Protein AF-A0A661GS43-F1 (afdb_monomer_lite)

Sequence (168 aa):
GFSRPEFTLPPGYNSKGAIRAMAQASPGGSWLGISKEKLDAARTGKWKEESMDVIKEKLRTSYQRAQDNLQIIVGTPEQVIPKLKTIMRVIRPGSLTAFNVQGVCSDEDRLRCIELLGKEVLPVLREYADSIGLTDSFEREPGSVKLAPGTKRAPVVDRSGMEGLGLK

pLDDT: mean 78.36, std 16.33, range [36.81, 98.0]

Foldseek 3Di:
DCPDPVNVDDPCCPPPVVVVCVVVVQPAADVVRDHPLNVVCVVVVDDDDDDPVVVVVVVVVVVVVCVLVLVDADDALVRRQVSVLLCCQWQLDLDDDDDQDDDDDDPVVSVVSVVRCVPRRVVSVVVSCVVNVRHHPVNDDPPPDPDDPPDDDDDSTDCVSVPPSPDD

Secondary structure (DSSP, 8-state):
-TTSGGGSS-TTTTSHHHHHHHHHS-SS--TT---HHHHHHHHH-------HHHHHHHHHHHHHHHHHTTSS--S-HHHHHHHHHHHHHHH--S--------SS--HHHHHHHHHHIIIIIHHHHHHHHHHTTPPPTTTS-TT-S---TT--PPPSS-SGGGTTS---

Radius of gyration: 20.14 Å; chains: 1; bounding box: 49×38×50 Å

Structure (mmCIF, N/CA/C/O backbone):
data_AF-A0A661GS43-F1
#
_entry.id   AF-A0A661GS43-F1
#
loop_
_atom_site.group_PDB
_atom_site.id
_atom_site.type_symbol
_atom_site.label_atom_id
_atom_site.label_alt_id
_atom_site.label_comp_id
_atom_site.label_asym_id
_atom_site.label_entity_id
_atom_site.label_seq_id
_atom_site.pdbx_PDB_ins_code
_atom_site.Cartn_x
_atom_site.Cartn_y
_atom_site.Cartn_z
_atom_site.occupancy
_atom_site.B_iso_or_equiv
_atom_site.auth_seq_id
_atom_site.auth_comp_id
_atom_site.auth_asym_id
_atom_site.auth_atom_id
_atom_site.pdbx_PDB_model_num
ATOM 1 N N . GLY A 1 1 ? 11.597 6.002 24.633 1.00 40.53 1 GLY A N 1
ATOM 2 C CA . GLY A 1 1 ? 11.557 6.178 23.170 1.00 40.53 1 GLY A CA 1
ATOM 3 C C . GLY A 1 1 ? 11.589 4.816 22.515 1.00 40.53 1 GLY A C 1
ATOM 4 O O . GLY A 1 1 ? 12.312 3.959 23.008 1.00 40.53 1 GLY A O 1
ATOM 5 N N . PHE A 1 2 ? 10.814 4.615 21.447 1.00 36.81 2 PHE A N 1
ATOM 6 C CA . PHE A 1 2 ? 10.672 3.363 20.673 1.00 36.81 2 PHE A CA 1
ATOM 7 C C . PHE A 1 2 ? 11.979 2.805 20.056 1.00 36.81 2 PHE A C 1
ATOM 9 O O . PHE A 1 2 ? 11.963 1.803 19.354 1.00 36.81 2 PHE A O 1
ATOM 16 N N . SER A 1 3 ? 13.120 3.434 20.327 1.00 41.44 3 SER A N 1
ATOM 17 C CA . SER A 1 3 ? 14.451 3.137 19.800 1.00 41.44 3 SER A CA 1
ATOM 18 C C . SER A 1 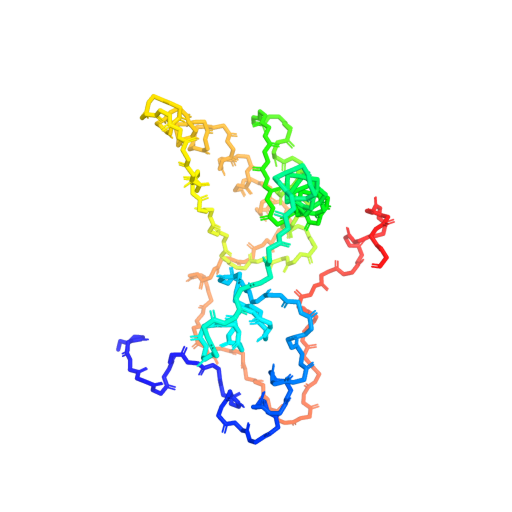3 ? 15.314 2.247 20.708 1.00 41.44 3 SER A C 1
ATOM 20 O O . SER A 1 3 ? 16.497 2.067 20.427 1.00 41.44 3 SER A O 1
ATOM 22 N N . ARG A 1 4 ? 14.770 1.679 21.796 1.00 46.50 4 ARG A N 1
ATOM 23 C CA . ARG A 1 4 ? 15.523 0.696 22.596 1.00 46.50 4 ARG A CA 1
ATOM 24 C C . ARG A 1 4 ? 15.503 -0.692 21.929 1.00 46.50 4 ARG A C 1
ATOM 26 O O . ARG A 1 4 ? 14.450 -1.077 21.412 1.00 46.50 4 ARG A O 1
ATOM 33 N N . PRO A 1 5 ? 16.614 -1.458 21.978 1.00 46.19 5 PRO A N 1
ATOM 34 C CA . PRO A 1 5 ? 16.715 -2.811 21.411 1.00 46.19 5 PRO A CA 1
ATOM 35 C C . PRO A 1 5 ? 15.604 -3.767 21.870 1.00 46.19 5 PRO A C 1
ATOM 37 O O . PRO A 1 5 ? 15.122 -4.595 21.102 1.00 46.19 5 PRO A O 1
ATOM 40 N N . GLU A 1 6 ? 15.155 -3.630 23.120 1.00 48.56 6 GLU A N 1
ATOM 41 C CA . GLU A 1 6 ? 14.076 -4.443 23.694 1.00 48.56 6 GLU A CA 1
ATOM 42 C C . GLU A 1 6 ? 12.677 -4.183 23.099 1.00 48.56 6 GLU A C 1
ATOM 44 O O . GLU A 1 6 ? 11.769 -4.985 23.311 1.00 48.56 6 GLU A O 1
ATOM 49 N N . PHE A 1 7 ? 12.494 -3.098 22.338 1.00 48.88 7 PHE A N 1
ATOM 50 C CA . PHE A 1 7 ? 11.217 -2.720 21.714 1.00 48.88 7 PHE A CA 1
ATOM 51 C C . PHE A 1 7 ? 11.250 -2.763 20.184 1.00 48.88 7 PHE A C 1
ATOM 53 O O . PHE A 1 7 ? 10.246 -2.470 19.539 1.00 48.88 7 PHE A O 1
ATOM 60 N N . THR A 1 8 ? 12.393 -3.112 19.589 1.00 48.84 8 THR A N 1
ATOM 61 C CA . THR A 1 8 ? 12.590 -3.065 18.131 1.00 48.84 8 THR A CA 1
ATOM 62 C C . THR A 1 8 ? 11.988 -4.274 17.418 1.00 48.84 8 THR A C 1
ATOM 64 O O . THR A 1 8 ? 11.775 -4.224 16.210 1.00 48.84 8 THR A O 1
ATOM 67 N N . LEU A 1 9 ? 11.704 -5.362 18.146 1.00 48.56 9 LEU A N 1
ATOM 68 C CA . LEU A 1 9 ? 11.154 -6.601 17.598 1.00 48.56 9 LEU A CA 1
ATOM 69 C C . LEU A 1 9 ? 10.069 -7.179 18.529 1.00 48.56 9 LEU A C 1
ATOM 71 O O . LEU A 1 9 ? 10.215 -7.097 19.750 1.00 48.56 9 LEU A O 1
ATOM 75 N N . PRO A 1 10 ? 8.985 -7.776 17.991 1.00 47.75 10 PRO A N 1
ATOM 76 C CA . PRO A 1 10 ? 7.887 -8.302 18.800 1.00 47.75 10 PRO A CA 1
ATOM 77 C C . PRO A 1 10 ? 8.348 -9.354 19.830 1.00 47.75 10 PRO A C 1
ATOM 79 O O . PRO A 1 10 ? 9.264 -10.136 19.544 1.00 47.75 10 PRO A O 1
ATOM 82 N N . PRO A 1 11 ? 7.684 -9.465 20.996 1.00 43.94 11 PRO A N 1
ATOM 83 C CA . PRO A 1 11 ? 7.953 -10.524 21.965 1.00 43.94 11 PRO A CA 1
ATOM 84 C C . PRO A 1 11 ? 7.903 -11.911 21.305 1.00 43.94 11 PRO A C 1
ATOM 86 O O . PRO A 1 11 ? 6.893 -12.297 20.720 1.00 43.94 11 PRO A O 1
ATOM 89 N N . GLY A 1 12 ? 9.009 -12.659 21.388 1.00 51.88 12 GLY A N 1
ATOM 90 C CA . GLY A 1 12 ? 9.148 -13.992 20.789 1.00 51.88 12 GLY A CA 1
ATOM 91 C C . GLY A 1 12 ? 10.015 -14.062 19.527 1.00 51.88 12 GLY A C 1
ATOM 92 O O . GLY A 1 12 ? 10.378 -15.172 19.135 1.00 51.88 12 GLY A O 1
ATOM 93 N N . TYR A 1 13 ? 10.428 -12.927 18.950 1.00 54.56 13 TYR A N 1
ATOM 94 C CA . TYR A 1 13 ? 11.321 -12.883 17.779 1.00 54.56 13 TYR A CA 1
ATOM 95 C C . TYR A 1 13 ? 12.692 -13.544 18.044 1.00 54.56 13 TYR A C 1
ATOM 97 O O . TYR A 1 13 ? 13.246 -14.204 17.170 1.00 54.56 13 TYR A O 1
ATOM 105 N N . ASN A 1 14 ? 13.184 -13.473 19.289 1.00 56.12 14 ASN A N 1
ATOM 106 C CA . ASN A 1 14 ? 14.426 -14.123 19.741 1.00 56.12 14 ASN A CA 1
ATOM 107 C C . ASN A 1 14 ? 14.233 -15.568 20.245 1.00 56.12 14 ASN A C 1
ATOM 109 O O . ASN A 1 14 ? 15.144 -16.156 20.829 1.00 56.12 14 ASN A O 1
ATOM 113 N N . SER A 1 15 ? 13.048 -16.165 20.078 1.00 64.44 15 SER A N 1
ATOM 114 C CA . SER A 1 15 ? 12.833 -17.554 20.490 1.00 64.44 15 SER A CA 1
ATOM 115 C C . SER A 1 15 ? 13.489 -18.527 19.504 1.00 64.44 15 SER A C 1
ATOM 117 O O . SER A 1 15 ? 13.474 -18.317 18.291 1.00 64.44 15 SER A O 1
ATOM 119 N N . LYS A 1 16 ? 14.006 -19.659 20.006 1.00 60.94 16 LYS A N 1
ATOM 120 C CA . LYS A 1 16 ? 14.535 -20.744 19.152 1.00 60.94 16 LYS A CA 1
ATOM 121 C C . LYS A 1 16 ? 13.502 -21.218 18.117 1.00 60.94 16 LYS A C 1
ATOM 123 O O . LYS A 1 16 ? 13.881 -21.639 17.028 1.00 60.94 16 LYS A O 1
ATOM 128 N N . GLY A 1 17 ? 12.213 -21.135 18.454 1.00 62.56 17 GLY A N 1
ATOM 129 C CA . GLY A 1 17 ? 11.099 -21.427 17.552 1.00 62.56 17 GLY A CA 1
ATOM 130 C C . GLY A 1 17 ? 10.958 -20.403 16.425 1.00 62.56 17 GLY A C 1
ATOM 131 O O . GLY A 1 17 ? 10.905 -20.804 15.270 1.00 62.56 17 GLY A O 1
ATOM 132 N N . ALA A 1 18 ? 10.975 -19.101 16.731 1.00 55.00 18 ALA A N 1
ATOM 133 C CA . ALA A 1 18 ? 10.905 -18.037 15.725 1.00 55.00 18 ALA A CA 1
ATOM 134 C C . ALA A 1 18 ? 12.131 -18.019 14.802 1.00 55.00 18 ALA A C 1
ATOM 136 O O . ALA A 1 18 ? 11.987 -17.845 13.597 1.00 55.00 18 ALA A O 1
ATOM 137 N N . ILE A 1 19 ? 13.325 -18.289 15.340 1.00 57.03 19 ILE A N 1
ATOM 138 C CA . ILE A 1 19 ? 14.557 -18.419 14.548 1.00 57.03 19 ILE A CA 1
ATOM 139 C C . ILE A 1 19 ? 14.454 -19.602 13.576 1.00 57.03 19 ILE A C 1
ATOM 141 O O . ILE A 1 19 ? 14.752 -19.453 12.393 1.00 57.03 19 ILE A O 1
ATOM 145 N N . ARG A 1 20 ? 13.993 -20.772 14.045 1.00 57.12 20 ARG A N 1
ATOM 146 C CA . ARG A 1 20 ? 13.779 -21.947 13.180 1.00 57.12 20 ARG A CA 1
ATOM 147 C C . ARG A 1 20 ? 12.693 -21.698 12.140 1.00 57.12 20 ARG A C 1
ATOM 149 O O . ARG A 1 20 ? 12.891 -22.049 10.984 1.00 57.12 20 ARG A O 1
ATOM 156 N N . ALA A 1 21 ? 11.593 -21.062 12.536 1.00 60.31 21 ALA A N 1
ATOM 157 C CA . ALA A 1 21 ? 10.515 -20.698 11.632 1.00 60.31 21 ALA A CA 1
ATOM 158 C C . ALA A 1 21 ? 11.000 -19.718 10.559 1.00 60.31 21 ALA A C 1
ATOM 160 O O . ALA A 1 21 ? 10.746 -19.974 9.399 1.00 60.31 21 ALA A O 1
ATOM 161 N N . MET A 1 22 ? 11.771 -18.673 10.884 1.00 55.62 22 MET A N 1
ATOM 162 C CA . MET A 1 22 ? 12.360 -17.774 9.875 1.00 55.62 22 MET A CA 1
ATOM 163 C C . MET A 1 22 ? 13.366 -18.482 8.959 1.00 55.62 22 MET A C 1
ATOM 165 O O . MET A 1 22 ? 13.389 -18.225 7.755 1.00 55.62 22 MET A O 1
ATOM 169 N N . ALA A 1 23 ? 14.170 -19.395 9.512 1.00 55.81 23 ALA A N 1
ATOM 170 C CA . ALA A 1 23 ? 15.123 -20.188 8.739 1.00 55.81 23 ALA A CA 1
ATOM 171 C C . ALA A 1 23 ? 14.428 -21.158 7.766 1.00 55.81 23 ALA A C 1
ATOM 173 O O . ALA A 1 23 ? 14.954 -21.426 6.688 1.00 55.81 23 ALA A O 1
ATOM 174 N N . GLN A 1 24 ? 13.251 -21.673 8.132 1.00 55.81 24 GLN A N 1
ATOM 175 C CA . GLN A 1 24 ? 12.442 -22.575 7.304 1.00 55.81 24 GLN A CA 1
ATOM 176 C C . GLN A 1 24 ? 11.468 -21.830 6.377 1.00 55.81 24 GLN A C 1
ATOM 178 O O . GLN A 1 24 ? 11.197 -22.300 5.278 1.00 55.81 24 GLN A O 1
ATOM 183 N N . ALA A 1 25 ? 10.964 -20.669 6.798 1.00 53.53 25 ALA A N 1
ATOM 184 C CA . ALA A 1 25 ? 9.964 -19.857 6.104 1.00 53.53 25 ALA A CA 1
ATOM 185 C C . ALA A 1 25 ? 10.561 -18.865 5.097 1.00 53.53 25 ALA A C 1
ATOM 187 O O . ALA A 1 25 ? 9.813 -18.093 4.505 1.00 53.53 25 ALA A O 1
ATOM 188 N N . SER A 1 26 ? 11.872 -18.921 4.834 1.00 49.53 26 SER A N 1
ATOM 189 C CA . SER A 1 26 ? 12.477 -18.238 3.681 1.00 49.53 26 SER A CA 1
ATOM 190 C C . SER A 1 26 ? 12.714 -19.159 2.465 1.00 49.53 26 SER A C 1
ATOM 192 O O . SER A 1 26 ? 13.850 -19.229 1.988 1.00 49.53 26 SER A O 1
ATOM 194 N N . PRO A 1 27 ? 11.714 -19.869 1.895 1.00 43.44 27 PRO A N 1
ATOM 195 C CA . PRO A 1 27 ? 11.806 -20.358 0.529 1.00 43.44 27 PRO A CA 1
ATOM 196 C C . PRO A 1 27 ? 11.261 -19.265 -0.403 1.00 43.44 27 PRO A C 1
ATOM 198 O O . PRO A 1 27 ? 10.097 -19.264 -0.793 1.00 43.44 27 PRO A O 1
ATOM 201 N N . GLY A 1 28 ? 12.107 -18.288 -0.717 1.00 46.28 28 GLY A N 1
ATOM 202 C CA . GLY A 1 28 ? 11.763 -17.142 -1.562 1.00 46.28 28 GLY A CA 1
ATOM 203 C C . GLY A 1 28 ? 12.314 -15.874 -0.939 1.00 46.28 28 GLY A C 1
ATOM 204 O O . GLY A 1 28 ? 12.086 -15.637 0.242 1.00 46.28 28 GLY A O 1
ATOM 205 N N . GLY A 1 29 ? 13.115 -15.127 -1.703 1.00 46.81 29 GLY A N 1
ATOM 206 C CA . GLY A 1 29 ? 13.903 -13.998 -1.214 1.00 46.81 29 GLY A CA 1
ATOM 207 C C . GLY A 1 29 ? 13.136 -13.109 -0.240 1.00 46.81 29 GLY A C 1
ATOM 208 O O . GLY A 1 29 ? 11.960 -12.821 -0.454 1.00 46.81 29 GLY A O 1
ATOM 209 N N . SER A 1 30 ? 13.816 -12.701 0.833 1.00 51.34 30 SER A N 1
ATOM 210 C CA . SER A 1 30 ? 13.255 -11.794 1.836 1.00 51.34 30 SER A CA 1
ATOM 211 C C . SER A 1 30 ? 12.656 -10.537 1.187 1.00 51.34 30 SER A C 1
ATOM 213 O O . SER A 1 30 ? 12.909 -10.251 0.019 1.00 51.34 30 SER A O 1
ATOM 215 N N . TRP A 1 31 ? 11.934 -9.716 1.954 1.00 42.38 31 TRP A N 1
ATOM 216 C CA . TRP A 1 31 ? 11.546 -8.358 1.531 1.00 42.38 31 TRP A CA 1
ATOM 217 C C . TRP A 1 31 ? 12.712 -7.551 0.909 1.00 42.38 31 TRP A C 1
ATOM 219 O O . TRP A 1 31 ? 12.497 -6.698 0.057 1.00 42.38 31 TRP A O 1
ATOM 229 N N . LEU A 1 32 ? 13.962 -7.866 1.278 1.00 51.44 32 LEU A N 1
ATOM 230 C CA . LEU A 1 32 ? 15.189 -7.259 0.746 1.00 51.44 32 LEU A CA 1
ATOM 231 C C . LEU A 1 32 ? 15.752 -7.970 -0.505 1.00 51.44 32 LEU A C 1
ATOM 233 O O . LEU A 1 32 ? 16.858 -7.673 -0.946 1.00 51.44 32 LEU A O 1
ATOM 237 N N . GLY A 1 33 ? 15.049 -8.958 -1.058 1.00 55.53 33 GLY A N 1
ATOM 238 C CA . GLY A 1 33 ? 15.474 -9.730 -2.225 1.00 55.53 33 GLY A CA 1
ATOM 239 C C . GLY A 1 33 ? 16.674 -10.653 -1.979 1.00 55.53 33 GLY A C 1
ATOM 240 O O . GLY A 1 33 ? 17.329 -11.062 -2.948 1.00 55.53 33 GLY A O 1
ATOM 241 N N . ILE A 1 34 ? 16.978 -10.980 -0.716 1.00 58.41 34 ILE A N 1
ATOM 242 C CA . ILE A 1 34 ? 18.079 -11.875 -0.326 1.00 58.41 34 ILE A CA 1
ATOM 243 C C . ILE A 1 34 ? 17.542 -13.305 -0.260 1.00 58.41 34 ILE A C 1
ATOM 245 O O . ILE A 1 34 ? 16.705 -13.615 0.588 1.00 58.41 34 ILE A O 1
ATOM 249 N N . SER A 1 35 ? 18.011 -14.172 -1.160 1.00 67.44 35 SER A N 1
ATOM 250 C CA . SER A 1 35 ? 17.713 -15.608 -1.142 1.00 67.44 35 SER A CA 1
ATOM 251 C C . SER A 1 35 ? 18.895 -16.406 -0.594 1.00 67.44 35 SER A C 1
ATOM 253 O O . SER A 1 35 ? 20.029 -15.916 -0.568 1.00 67.44 35 SER A O 1
ATOM 255 N N . LYS A 1 36 ? 18.641 -17.654 -0.191 1.00 67.94 36 LYS A N 1
ATOM 256 C CA . LYS A 1 36 ? 19.692 -18.589 0.226 1.00 67.94 36 LYS A CA 1
ATOM 257 C C . LYS A 1 36 ? 20.742 -18.762 -0.871 1.00 67.94 36 LYS A C 1
ATOM 259 O O . LYS A 1 36 ? 21.930 -18.723 -0.584 1.00 67.94 36 LYS A O 1
ATOM 264 N N . GLU A 1 37 ? 20.311 -18.859 -2.125 1.00 70.75 37 GLU A N 1
ATOM 265 C CA . GLU A 1 37 ? 21.200 -18.996 -3.280 1.00 70.75 37 GLU A CA 1
ATOM 266 C C . GLU A 1 37 ? 22.075 -17.757 -3.468 1.00 70.75 37 GLU A C 1
ATOM 268 O O . GLU A 1 37 ? 23.265 -17.900 -3.723 1.00 70.75 37 GLU A O 1
ATOM 273 N N . LYS A 1 38 ? 21.527 -16.543 -3.301 1.00 70.00 38 LYS A N 1
ATOM 274 C CA . LYS A 1 38 ? 22.325 -15.306 -3.351 1.00 70.00 38 LYS A CA 1
ATOM 275 C C . LYS A 1 38 ? 23.324 -15.224 -2.199 1.00 70.00 38 LYS A C 1
ATOM 277 O O . LYS A 1 38 ? 24.442 -14.766 -2.404 1.00 70.00 38 LYS A O 1
ATOM 282 N N . LEU A 1 39 ? 22.939 -15.674 -1.005 1.00 74.31 39 LEU A N 1
ATOM 283 C CA . LEU A 1 39 ? 23.824 -15.700 0.159 1.00 74.31 39 LEU A CA 1
ATOM 284 C C . LEU A 1 39 ? 24.956 -16.724 -0.019 1.00 74.31 39 LEU A C 1
ATOM 286 O O . LEU A 1 39 ? 26.116 -16.427 0.259 1.00 74.31 39 LEU A O 1
ATOM 290 N N . ASP A 1 40 ? 24.635 -17.912 -0.532 1.00 76.94 40 ASP A N 1
ATOM 291 C CA . ASP A 1 40 ? 25.609 -18.957 -0.840 1.00 76.94 40 ASP A CA 1
ATOM 292 C C . ASP A 1 40 ? 26.525 -18.547 -2.008 1.00 76.94 40 ASP A C 1
ATOM 294 O O . ASP A 1 40 ? 27.732 -18.782 -1.941 1.00 76.94 40 ASP A O 1
ATOM 298 N N . ALA A 1 41 ? 26.002 -17.875 -3.038 1.00 78.56 41 ALA A N 1
ATOM 299 C CA . ALA A 1 41 ? 26.796 -17.309 -4.132 1.00 78.56 41 ALA A CA 1
ATOM 300 C C . ALA A 1 41 ? 27.747 -16.212 -3.632 1.00 78.56 41 ALA A C 1
ATOM 302 O O . ALA A 1 41 ? 28.931 -16.240 -3.960 1.00 78.56 41 ALA A O 1
ATOM 303 N N . ALA A 1 42 ? 27.273 -15.311 -2.764 1.00 76.12 42 ALA A N 1
ATOM 304 C CA . ALA A 1 42 ? 28.110 -14.293 -2.131 1.00 76.12 42 ALA A CA 1
ATOM 305 C C . ALA A 1 42 ? 29.221 -14.909 -1.260 1.00 76.12 42 ALA A C 1
ATOM 307 O O . ALA A 1 42 ? 30.347 -14.423 -1.274 1.00 76.12 42 ALA A O 1
ATOM 308 N N . ARG A 1 43 ? 28.935 -16.009 -0.543 1.00 78.19 43 ARG A N 1
ATOM 309 C CA . ARG A 1 43 ? 29.929 -16.727 0.278 1.00 78.19 43 ARG A CA 1
ATOM 310 C C . ARG A 1 43 ? 30.959 -17.485 -0.561 1.00 78.19 43 ARG A C 1
ATOM 312 O O . ARG A 1 43 ? 32.112 -17.593 -0.163 1.00 78.19 43 ARG A O 1
ATOM 319 N N . THR A 1 44 ? 30.534 -18.077 -1.674 1.00 83.25 44 THR A N 1
ATOM 320 C CA . THR A 1 44 ? 31.372 -18.983 -2.481 1.00 83.25 44 THR A CA 1
ATOM 321 C C . THR A 1 44 ? 32.031 -18.307 -3.681 1.00 83.25 44 THR A C 1
ATOM 323 O O . THR A 1 44 ? 32.876 -18.924 -4.325 1.00 83.25 44 THR A O 1
ATOM 326 N N . GLY A 1 45 ? 31.628 -17.077 -4.016 1.00 79.62 45 GLY A N 1
ATOM 327 C CA . GLY A 1 45 ? 32.035 -16.368 -5.232 1.00 79.62 45 GLY A CA 1
ATOM 328 C C . GLY A 1 45 ? 31.452 -16.953 -6.525 1.00 79.62 45 GLY A C 1
ATOM 329 O O . GLY A 1 45 ? 31.732 -16.445 -7.607 1.00 79.62 45 GLY A O 1
ATOM 330 N N . LYS A 1 46 ? 30.644 -18.017 -6.439 1.00 76.00 46 LYS A N 1
ATOM 331 C CA . LYS A 1 46 ? 30.076 -18.717 -7.595 1.00 76.00 46 LYS A CA 1
ATOM 332 C C . LYS A 1 46 ? 28.686 -18.177 -7.898 1.00 76.00 46 LYS A C 1
ATOM 334 O O . LYS A 1 46 ? 27.687 -18.654 -7.360 1.00 76.00 46 LYS A O 1
ATOM 339 N N . TRP A 1 47 ? 28.631 -17.182 -8.772 1.00 76.38 47 TRP A N 1
ATOM 340 C CA . TRP A 1 47 ? 27.376 -16.679 -9.318 1.00 76.38 47 TRP A CA 1
ATOM 341 C C . TRP A 1 47 ? 26.891 -17.592 -10.442 1.00 76.38 47 TRP A C 1
ATOM 343 O O . TRP A 1 47 ? 27.685 -18.063 -11.254 1.00 76.38 47 TRP A O 1
ATOM 353 N N . LYS A 1 48 ? 25.582 -17.861 -10.487 1.00 72.00 48 LYS A N 1
ATOM 354 C CA . LYS A 1 48 ? 24.989 -18.512 -11.656 1.00 72.00 48 LYS A CA 1
ATOM 355 C C . LYS A 1 48 ? 25.012 -17.531 -12.817 1.00 72.00 48 LYS A C 1
ATOM 357 O O . LYS A 1 48 ? 24.414 -16.462 -12.729 1.00 72.00 48 LYS A O 1
ATOM 362 N N . GLU A 1 49 ? 25.679 -17.927 -13.886 1.00 76.44 49 GLU A N 1
ATOM 363 C CA . GLU A 1 49 ? 25.640 -17.215 -15.152 1.00 76.44 49 GLU A CA 1
ATOM 364 C C . GLU A 1 49 ? 24.358 -17.629 -15.882 1.00 76.44 49 GLU A C 1
ATOM 366 O O . GLU A 1 49 ? 24.177 -18.785 -16.265 1.00 76.44 49 GLU A O 1
ATOM 371 N N . GLU A 1 50 ? 23.412 -16.701 -15.984 1.00 80.06 50 GLU A N 1
ATOM 372 C CA . GLU A 1 50 ? 22.165 -16.880 -16.724 1.00 80.06 50 GLU A CA 1
ATOM 373 C C . GLU A 1 50 ? 22.137 -15.879 -17.879 1.00 80.06 50 GLU A C 1
ATOM 375 O O . GLU A 1 50 ? 22.652 -14.766 -17.752 1.00 80.06 50 GLU A O 1
ATOM 380 N N . SER A 1 51 ? 21.529 -16.248 -19.010 1.00 89.06 51 SER A N 1
ATOM 381 C CA . SER A 1 51 ? 21.389 -15.303 -20.117 1.00 89.06 51 SER A CA 1
ATOM 382 C C . SER A 1 51 ? 20.505 -14.120 -19.712 1.00 89.06 51 SER A C 1
ATOM 384 O O . SER A 1 51 ? 19.549 -14.253 -18.939 1.00 89.06 51 SER A O 1
ATOM 386 N N . MET A 1 52 ? 20.797 -12.945 -20.274 1.00 85.00 52 MET A N 1
ATOM 387 C CA . MET A 1 52 ? 20.042 -11.724 -19.979 1.00 85.00 52 MET A CA 1
ATOM 388 C C . MET A 1 52 ? 18.547 -11.852 -20.288 1.00 85.00 52 MET A C 1
ATOM 390 O O . MET A 1 52 ? 17.733 -11.238 -19.599 1.00 85.00 52 MET A O 1
ATOM 394 N N . ASP A 1 53 ? 18.171 -12.655 -21.281 1.00 90.75 53 ASP A N 1
ATOM 395 C CA . ASP A 1 53 ? 16.767 -12.865 -21.637 1.00 90.75 53 ASP A CA 1
ATOM 396 C C . ASP A 1 53 ? 16.018 -13.669 -20.570 1.00 90.75 53 ASP A C 1
ATOM 398 O O . ASP A 1 53 ? 14.910 -13.293 -20.185 1.00 90.75 53 ASP A O 1
ATOM 402 N N . VAL A 1 54 ? 16.652 -14.699 -19.998 1.00 88.69 54 VAL A N 1
ATOM 403 C CA . VAL A 1 54 ? 16.078 -15.478 -18.888 1.00 88.69 54 VAL A CA 1
ATOM 404 C C . VAL A 1 54 ? 15.916 -14.608 -17.641 1.00 88.69 54 VAL A C 1
ATOM 406 O O . VAL A 1 54 ? 14.886 -14.674 -16.968 1.00 88.69 54 VAL A O 1
ATOM 409 N N . ILE A 1 55 ? 16.895 -13.747 -17.349 1.00 85.75 55 ILE A N 1
ATOM 410 C CA . ILE A 1 55 ? 16.824 -12.807 -16.221 1.00 85.75 55 ILE A CA 1
ATOM 411 C C . ILE A 1 55 ? 15.660 -11.826 -16.409 1.00 85.75 55 ILE A C 1
ATOM 413 O O . ILE A 1 55 ? 14.863 -11.634 -15.488 1.00 85.75 55 ILE A O 1
ATOM 417 N N . LYS A 1 56 ? 15.528 -11.226 -17.599 1.00 87.38 56 LYS A N 1
ATOM 418 C CA . LYS A 1 56 ? 14.427 -10.301 -17.915 1.00 87.38 56 LYS A CA 1
ATOM 419 C C . LYS A 1 56 ? 13.067 -10.974 -17.766 1.00 87.38 56 LYS A C 1
ATOM 421 O O . LYS A 1 56 ? 12.158 -10.366 -17.204 1.00 87.38 56 LYS A O 1
ATOM 426 N N . GLU A 1 57 ? 12.930 -12.212 -18.228 1.00 91.69 57 GLU A N 1
ATOM 427 C CA . GLU A 1 57 ? 11.670 -12.949 -18.138 1.00 91.69 57 GLU A CA 1
ATOM 428 C C . GLU A 1 57 ?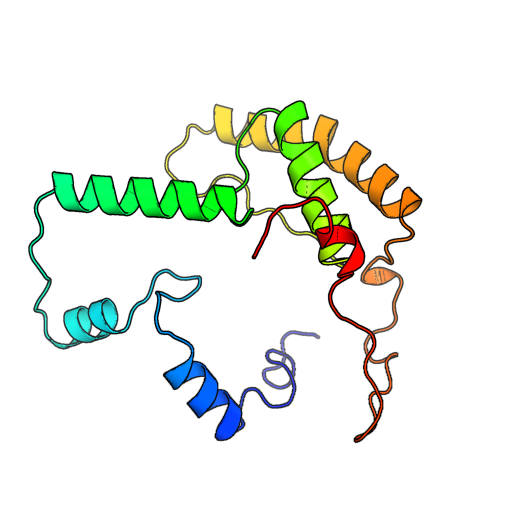 11.278 -13.251 -16.686 1.00 91.69 57 GLU A C 1
ATOM 430 O O . GLU A 1 57 ? 10.150 -12.982 -16.264 1.00 91.69 57 GLU A O 1
ATOM 435 N N . LYS A 1 58 ? 12.242 -13.701 -15.872 1.00 86.31 58 LYS A N 1
ATOM 436 C CA . LYS A 1 58 ? 12.039 -13.897 -14.429 1.00 86.31 58 LYS A CA 1
ATOM 437 C C . LYS A 1 58 ? 11.620 -12.603 -13.730 1.00 86.31 58 LYS A C 1
ATOM 439 O O . LYS A 1 58 ? 10.709 -12.626 -12.903 1.00 86.31 58 LYS A O 1
ATOM 444 N N . LEU A 1 59 ? 12.259 -11.478 -14.064 1.00 86.50 59 LEU A N 1
ATOM 445 C CA . LEU A 1 59 ? 11.922 -10.170 -13.497 1.00 86.50 59 LEU A CA 1
ATOM 446 C C . LEU A 1 59 ? 10.508 -9.730 -13.883 1.00 86.50 59 LEU A C 1
ATOM 448 O O . LEU A 1 59 ? 9.760 -9.306 -13.006 1.00 86.50 59 LEU A O 1
ATOM 452 N N . ARG A 1 60 ? 10.112 -9.878 -15.153 1.00 89.25 60 ARG A N 1
ATOM 453 C CA . ARG A 1 60 ? 8.753 -9.549 -15.617 1.00 89.25 60 ARG A CA 1
ATOM 454 C C . ARG A 1 60 ? 7.694 -10.393 -14.923 1.00 89.25 60 ARG A C 1
ATOM 456 O O . ARG A 1 60 ? 6.737 -9.841 -14.389 1.00 89.25 60 ARG A O 1
ATOM 463 N N . THR A 1 61 ? 7.909 -11.704 -14.856 1.00 89.56 61 THR A N 1
ATOM 464 C CA . THR A 1 61 ? 6.999 -12.628 -14.166 1.00 89.56 61 THR A CA 1
ATOM 465 C C . THR A 1 61 ? 6.877 -12.277 -12.681 1.00 89.56 61 THR A C 1
ATOM 467 O O . THR A 1 61 ? 5.773 -12.203 -12.141 1.00 89.56 61 THR A O 1
ATOM 470 N N . SER A 1 62 ? 8.001 -12.008 -12.008 1.00 87.00 62 SER A N 1
ATOM 471 C CA . SER A 1 62 ? 7.998 -11.602 -10.599 1.00 87.00 62 SER A CA 1
ATOM 472 C C . SER A 1 62 ? 7.300 -10.260 -10.382 1.00 87.00 62 SER A C 1
ATOM 474 O O . SER A 1 62 ? 6.592 -10.101 -9.390 1.00 87.00 62 SER A O 1
ATOM 476 N N . TYR A 1 63 ? 7.506 -9.297 -11.279 1.00 87.06 63 TYR A N 1
ATOM 477 C CA . TYR A 1 63 ? 6.886 -7.978 -11.208 1.00 87.06 63 TYR A CA 1
ATOM 478 C C . TYR A 1 63 ? 5.369 -8.062 -11.398 1.00 87.06 63 TYR A C 1
ATOM 480 O O . TYR A 1 63 ? 4.624 -7.465 -10.624 1.00 87.06 63 TYR A O 1
ATOM 488 N N . GLN A 1 64 ? 4.905 -8.856 -12.367 1.00 90.06 64 GLN A N 1
ATOM 489 C CA . GLN A 1 64 ? 3.479 -9.102 -12.568 1.00 90.06 64 GLN A CA 1
ATOM 490 C C . GLN A 1 64 ? 2.857 -9.744 -11.326 1.00 90.06 64 GLN A C 1
ATOM 492 O O . GLN A 1 64 ? 1.899 -9.215 -10.776 1.00 90.06 64 GLN A O 1
ATOM 497 N N . ARG A 1 65 ? 3.482 -10.802 -10.797 1.00 86.62 65 ARG A N 1
ATOM 498 C CA . ARG A 1 65 ? 3.020 -11.462 -9.571 1.00 86.62 65 ARG A CA 1
ATOM 499 C C . ARG A 1 65 ? 2.962 -10.508 -8.372 1.00 86.62 65 ARG A C 1
ATOM 501 O O . ARG A 1 65 ? 2.052 -10.613 -7.554 1.00 86.62 65 ARG A O 1
ATOM 508 N N . ALA A 1 66 ? 3.927 -9.599 -8.236 1.00 87.12 66 ALA A N 1
ATOM 509 C CA . ALA A 1 66 ? 3.923 -8.605 -7.165 1.00 87.12 66 ALA A CA 1
ATOM 510 C C . ALA A 1 66 ? 2.767 -7.597 -7.312 1.00 87.12 66 ALA A C 1
ATOM 512 O O . ALA A 1 66 ? 2.194 -7.182 -6.305 1.00 87.12 66 ALA A O 1
ATOM 513 N N . GLN A 1 67 ? 2.392 -7.237 -8.544 1.00 89.69 67 GLN A N 1
ATOM 514 C CA . GLN A 1 67 ? 1.209 -6.413 -8.803 1.00 89.69 67 GLN A CA 1
ATOM 515 C C . GLN A 1 67 ? -0.098 -7.164 -8.536 1.00 89.69 67 GLN A C 1
ATOM 517 O O . GLN A 1 67 ? -0.984 -6.615 -7.882 1.00 89.69 67 GLN A O 1
ATOM 522 N N . ASP A 1 68 ? -0.199 -8.422 -8.973 1.00 87.31 68 ASP A N 1
ATOM 523 C CA . ASP A 1 68 ? -1.386 -9.263 -8.766 1.00 87.31 68 ASP A CA 1
ATOM 524 C C . ASP A 1 68 ? -1.665 -9.481 -7.270 1.00 87.31 68 ASP A C 1
AT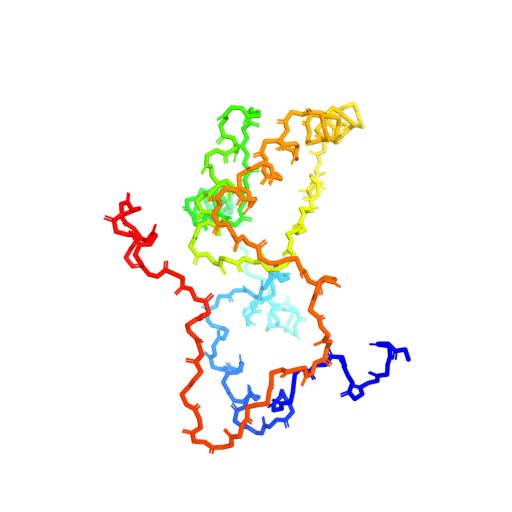OM 526 O O . ASP A 1 68 ? -2.811 -9.449 -6.827 1.00 87.31 68 ASP A O 1
ATOM 530 N N . ASN A 1 69 ? -0.605 -9.621 -6.467 1.00 84.75 69 ASN A N 1
ATOM 531 C CA . ASN A 1 69 ? -0.691 -9.753 -5.009 1.00 84.75 69 ASN A CA 1
ATOM 532 C C . ASN A 1 69 ? -0.806 -8.409 -4.268 1.00 84.75 69 ASN A C 1
ATOM 534 O O . ASN A 1 69 ? -0.696 -8.385 -3.042 1.00 84.75 69 ASN A O 1
ATOM 538 N N . LEU A 1 70 ? -0.978 -7.291 -4.984 1.00 88.50 70 LEU A N 1
ATOM 539 C CA . LEU A 1 70 ? -1.070 -5.934 -4.429 1.00 88.50 70 LEU A CA 1
ATOM 540 C C . LEU A 1 70 ? 0.143 -5.506 -3.576 1.00 88.50 70 LEU A C 1
ATOM 542 O O . LEU A 1 70 ? 0.034 -4.620 -2.730 1.00 88.50 70 LEU A O 1
ATOM 546 N N . GLN A 1 71 ? 1.312 -6.110 -3.806 1.00 85.94 71 GLN A N 1
ATOM 547 C CA . GLN A 1 71 ? 2.575 -5.732 -3.156 1.00 85.94 71 GLN A CA 1
ATOM 548 C C . GLN A 1 71 ? 3.211 -4.517 -3.838 1.00 85.94 71 GLN A C 1
ATOM 550 O O . GLN A 1 71 ? 3.875 -3.713 -3.188 1.00 85.94 71 GLN A O 1
ATOM 555 N N . ILE A 1 72 ? 2.998 -4.385 -5.151 1.00 89.06 72 ILE A N 1
ATOM 556 C CA . ILE A 1 72 ? 3.371 -3.218 -5.950 1.00 89.06 72 ILE A CA 1
ATOM 557 C C . ILE A 1 72 ? 2.102 -2.676 -6.603 1.00 89.06 72 ILE A C 1
ATOM 559 O O . ILE A 1 72 ? 1.387 -3.399 -7.289 1.00 89.06 72 ILE A O 1
ATOM 563 N N . ILE A 1 73 ? 1.823 -1.391 -6.409 1.00 90.81 73 ILE A N 1
ATOM 564 C CA . ILE A 1 73 ? 0.625 -0.741 -6.943 1.00 90.81 73 ILE A CA 1
ATOM 565 C C . ILE A 1 73 ? 1.058 0.309 -7.958 1.00 90.81 73 ILE A C 1
ATOM 567 O O . ILE A 1 73 ? 1.751 1.262 -7.614 1.00 90.81 73 ILE A O 1
ATOM 571 N N . VAL A 1 74 ? 0.630 0.125 -9.206 1.00 91.44 74 VAL A N 1
ATOM 572 C CA . VAL A 1 74 ? 0.904 1.037 -10.324 1.00 91.44 74 VAL A CA 1
ATOM 573 C C . VAL A 1 74 ? -0.400 1.362 -11.049 1.00 91.44 74 VAL A C 1
ATOM 575 O O . VAL A 1 74 ? -1.308 0.520 -11.120 1.00 91.44 74 VAL A O 1
ATOM 578 N N . GLY A 1 75 ? -0.496 2.591 -11.556 1.00 92.81 75 GLY A N 1
ATOM 579 C CA . GLY A 1 75 ? -1.618 3.081 -12.350 1.00 92.81 75 GLY A CA 1
ATOM 580 C C . GLY A 1 75 ? -1.904 4.563 -12.123 1.00 92.81 75 GLY A C 1
ATOM 581 O O . GLY A 1 75 ? -1.181 5.248 -11.398 1.00 92.81 75 GLY A O 1
ATOM 582 N N . THR A 1 76 ? -2.985 5.037 -12.734 1.00 96.25 76 THR A N 1
ATOM 583 C CA . THR A 1 76 ? -3.575 6.353 -12.452 1.00 96.25 76 THR A CA 1
ATOM 584 C C . THR A 1 76 ? -4.273 6.358 -11.083 1.00 96.25 76 THR A C 1
ATOM 586 O O . THR A 1 76 ? -4.588 5.282 -10.562 1.00 96.25 76 THR A O 1
ATOM 589 N N . PRO A 1 77 ? -4.573 7.533 -10.495 1.00 97.19 77 PRO A N 1
ATOM 590 C CA . PRO A 1 77 ? -5.366 7.647 -9.265 1.00 97.19 77 PRO A CA 1
ATOM 591 C C . PRO A 1 77 ? -6.634 6.774 -9.267 1.00 97.19 77 PRO A C 1
ATOM 593 O O . PRO A 1 77 ? -6.851 5.981 -8.349 1.00 97.19 77 PRO A O 1
ATOM 596 N N . GLU A 1 78 ? -7.399 6.810 -10.357 1.00 97.94 78 GLU A N 1
ATOM 597 C CA . GLU A 1 78 ? -8.611 6.004 -10.567 1.00 97.94 78 GLU A CA 1
ATOM 598 C C . GLU A 1 78 ? -8.360 4.490 -10.481 1.00 97.94 78 GLU A C 1
ATOM 600 O O . GLU A 1 78 ? -9.196 3.744 -9.975 1.00 97.94 78 GLU A O 1
ATOM 605 N N . GLN A 1 79 ? -7.197 4.023 -10.942 1.00 96.38 79 GLN A N 1
ATOM 606 C CA . GLN A 1 79 ? -6.818 2.609 -10.919 1.00 96.38 79 GLN A CA 1
ATOM 607 C C . GLN A 1 79 ? -6.233 2.174 -9.569 1.00 96.38 79 GLN A C 1
ATOM 609 O O . GLN A 1 79 ? -6.402 1.017 -9.173 1.00 96.38 79 GLN A O 1
ATOM 614 N N . VAL A 1 80 ? -5.518 3.056 -8.861 1.00 95.50 80 VAL A N 1
ATOM 615 C CA . VAL A 1 80 ? -4.851 2.710 -7.591 1.00 95.50 80 VAL A CA 1
ATOM 616 C C . VAL A 1 80 ? -5.792 2.778 -6.392 1.00 95.50 80 VAL A C 1
ATOM 618 O O . VAL A 1 80 ? -5.679 1.947 -5.491 1.00 95.50 80 VAL A O 1
ATOM 621 N N . ILE A 1 81 ? -6.762 3.696 -6.389 1.00 97.12 81 ILE A N 1
ATOM 622 C CA . ILE A 1 81 ? -7.757 3.826 -5.315 1.00 97.12 81 ILE A CA 1
ATOM 623 C C . ILE A 1 81 ? -8.494 2.502 -5.034 1.00 97.12 81 ILE A C 1
ATOM 625 O O . ILE A 1 81 ? -8.471 2.066 -3.882 1.00 97.12 81 ILE A O 1
ATOM 629 N N . PRO A 1 82 ? -9.111 1.800 -6.008 1.00 95.69 82 PRO A N 1
ATOM 630 C CA . PRO A 1 82 ? -9.819 0.547 -5.724 1.00 95.69 82 PRO A CA 1
ATOM 631 C C . PRO A 1 82 ? -8.890 -0.566 -5.206 1.00 95.69 82 PRO A C 1
ATOM 633 O O . PRO A 1 82 ? -9.294 -1.360 -4.349 1.00 95.69 82 PRO A O 1
ATOM 636 N N . LYS A 1 83 ? -7.626 -0.598 -5.654 1.00 94.25 83 LYS A N 1
ATOM 637 C CA . LYS A 1 83 ? -6.601 -1.530 -5.149 1.00 94.25 83 LYS A CA 1
ATOM 638 C C . LYS A 1 83 ? -6.283 -1.252 -3.674 1.00 94.25 83 LYS A C 1
ATOM 640 O O . LYS A 1 83 ? -6.278 -2.168 -2.857 1.00 94.25 83 LYS A O 1
ATOM 645 N N . LEU A 1 84 ? -6.099 0.016 -3.308 1.00 95.25 84 LEU A N 1
ATOM 646 C CA . LEU A 1 84 ? -5.828 0.434 -1.928 1.00 95.25 84 LEU A CA 1
ATOM 647 C C . LEU A 1 84 ? -7.043 0.224 -1.011 1.00 95.25 84 LEU A C 1
ATOM 649 O O . LEU A 1 84 ? -6.887 -0.303 0.090 1.00 95.25 84 LEU A O 1
ATOM 653 N N . LYS A 1 85 ? -8.262 0.519 -1.482 1.00 94.50 85 LYS A N 1
ATOM 654 C CA . LYS A 1 85 ? -9.505 0.203 -0.754 1.00 94.50 85 LYS A CA 1
ATOM 655 C C . LYS A 1 85 ? -9.625 -1.293 -0.462 1.00 94.50 85 LYS A C 1
ATOM 657 O O . LYS A 1 85 ? -10.015 -1.672 0.638 1.00 94.50 85 LYS A O 1
ATOM 662 N N . THR A 1 86 ? -9.230 -2.142 -1.412 1.00 92.38 86 THR A N 1
ATOM 663 C CA . THR A 1 86 ? -9.195 -3.599 -1.221 1.00 92.38 86 THR A CA 1
ATOM 664 C C . THR A 1 86 ? -8.268 -3.994 -0.070 1.00 92.38 86 THR A C 1
ATOM 666 O O . THR A 1 86 ? -8.685 -4.735 0.820 1.00 92.38 86 THR A O 1
ATOM 669 N N . ILE A 1 87 ? -7.048 -3.448 -0.030 1.00 91.94 87 ILE A N 1
ATOM 670 C CA . ILE A 1 87 ? -6.099 -3.678 1.072 1.00 91.94 87 ILE A CA 1
ATOM 671 C C . ILE A 1 87 ? -6.698 -3.222 2.406 1.00 91.94 87 ILE A C 1
ATOM 673 O O . ILE A 1 87 ? -6.676 -3.977 3.378 1.00 91.94 87 ILE A O 1
ATOM 677 N N . MET A 1 88 ? -7.262 -2.012 2.458 1.00 92.81 88 MET A N 1
ATOM 678 C CA . MET A 1 88 ? -7.822 -1.438 3.686 1.00 92.81 88 MET A CA 1
ATOM 679 C C . MET A 1 88 ? -9.017 -2.235 4.214 1.00 92.81 88 MET A C 1
ATOM 681 O O 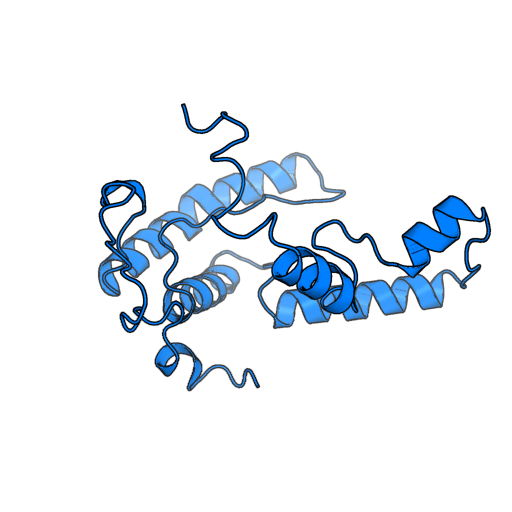. MET A 1 88 ? -9.127 -2.446 5.421 1.00 92.81 88 MET A O 1
ATOM 685 N N . ARG A 1 89 ? -9.878 -2.729 3.319 1.00 91.31 89 ARG A N 1
ATOM 686 C CA . ARG A 1 89 ? -11.023 -3.573 3.677 1.00 91.31 89 ARG A CA 1
ATOM 687 C C . ARG A 1 89 ? -10.584 -4.908 4.269 1.00 91.31 89 ARG A C 1
ATOM 689 O O . ARG A 1 89 ? -11.140 -5.330 5.272 1.00 91.31 89 ARG A O 1
ATOM 696 N N . VAL A 1 90 ? -9.600 -5.561 3.652 1.00 89.50 90 VAL A N 1
ATOM 697 C CA . VAL A 1 90 ? -9.176 -6.923 4.013 1.00 89.50 90 VAL A CA 1
ATOM 698 C C . VAL A 1 90 ? -8.240 -6.916 5.217 1.00 89.50 90 VAL A C 1
ATOM 700 O O . VAL A 1 90 ? -8.489 -7.600 6.202 1.00 89.50 90 VAL A O 1
ATOM 703 N N . ILE A 1 91 ? -7.157 -6.140 5.164 1.00 89.25 91 ILE A N 1
ATOM 704 C CA . ILE A 1 91 ? -6.100 -6.161 6.188 1.00 89.25 91 ILE A CA 1
ATOM 705 C C . ILE A 1 91 ? -6.434 -5.239 7.366 1.00 89.25 91 ILE A C 1
ATOM 707 O O . ILE A 1 91 ? -5.865 -5.400 8.440 1.00 89.25 91 ILE A O 1
ATOM 711 N N . ARG A 1 92 ? -7.375 -4.298 7.196 1.00 90.06 92 ARG A N 1
ATOM 712 C CA . ARG A 1 92 ? -7.821 -3.376 8.255 1.00 90.06 92 ARG A CA 1
ATOM 713 C C . ARG A 1 92 ? -6.635 -2.689 8.976 1.00 90.06 92 ARG A C 1
ATOM 715 O O . ARG A 1 92 ? -6.553 -2.748 10.204 1.00 90.06 92 ARG A O 1
ATOM 722 N N . PRO A 1 93 ? -5.687 -2.067 8.244 1.00 89.25 93 PRO A N 1
ATOM 723 C CA . PRO A 1 93 ? -4.467 -1.535 8.842 1.00 89.25 93 PRO A CA 1
ATOM 724 C C . PRO A 1 93 ? -4.746 -0.306 9.718 1.00 89.25 93 PRO A C 1
ATOM 726 O O . PRO A 1 93 ? -5.479 0.583 9.309 1.00 89.25 93 PRO A O 1
ATOM 729 N N . GLY A 1 94 ? -4.095 -0.212 10.881 1.00 86.88 94 GLY A N 1
ATOM 730 C CA . GLY A 1 94 ? -4.102 1.021 11.687 1.00 86.88 94 GLY A CA 1
ATOM 731 C C . GLY A 1 94 ? -3.160 2.112 11.159 1.00 86.88 94 GLY A C 1
ATOM 732 O O . GLY A 1 94 ? -3.311 3.279 11.503 1.00 86.88 94 GLY A O 1
ATOM 733 N N . SER A 1 95 ? -2.191 1.744 10.315 1.00 87.62 95 SER A N 1
ATOM 734 C CA . SER A 1 95 ? -1.302 2.676 9.613 1.00 87.62 95 SER A CA 1
ATOM 735 C C . SER A 1 95 ? -1.037 2.153 8.203 1.00 87.62 95 SER A C 1
ATOM 737 O O . SER A 1 95 ? -0.747 0.968 8.026 1.00 87.62 95 SER A O 1
ATOM 739 N N . LEU A 1 96 ? -1.097 3.034 7.205 1.00 87.75 96 LEU A N 1
ATOM 740 C CA . LEU A 1 96 ? -0.778 2.721 5.814 1.00 87.75 96 LEU A CA 1
ATOM 741 C C . LEU A 1 96 ? 0.378 3.610 5.348 1.00 87.75 96 LEU A C 1
ATOM 743 O O . LEU A 1 96 ? 0.236 4.828 5.277 1.00 87.75 96 LEU A O 1
ATOM 747 N N . THR A 1 97 ? 1.504 2.991 5.000 1.00 86.88 97 THR A N 1
ATOM 748 C CA . THR A 1 97 ? 2.692 3.692 4.497 1.00 86.88 97 THR A CA 1
ATOM 749 C C . THR A 1 97 ? 2.938 3.301 3.049 1.00 86.88 97 THR A C 1
ATOM 751 O O . THR A 1 97 ? 3.076 2.118 2.740 1.00 86.88 97 THR A O 1
ATOM 754 N N . ALA A 1 98 ? 3.032 4.293 2.166 1.00 82.38 98 ALA A N 1
ATOM 755 C CA . ALA A 1 98 ? 3.431 4.099 0.779 1.00 82.38 98 ALA A CA 1
ATOM 756 C C . ALA A 1 98 ? 4.897 4.508 0.599 1.00 82.38 98 ALA A C 1
ATOM 758 O O . ALA A 1 98 ? 5.281 5.623 0.948 1.00 82.38 98 ALA A O 1
ATOM 759 N N . PHE A 1 99 ? 5.707 3.619 0.028 1.00 82.44 99 PHE A N 1
ATOM 760 C CA . PHE A 1 99 ? 7.051 3.964 -0.428 1.00 82.44 99 PHE A CA 1
ATOM 761 C C . PHE A 1 99 ? 6.951 4.458 -1.868 1.00 82.44 99 PHE A C 1
ATOM 763 O O . PHE A 1 99 ? 6.669 3.678 -2.779 1.00 82.44 99 PHE A O 1
ATOM 770 N N . ASN A 1 100 ? 7.135 5.759 -2.069 1.00 72.31 100 ASN A N 1
ATOM 771 C CA . ASN A 1 100 ? 7.054 6.365 -3.389 1.00 72.31 100 ASN A CA 1
ATOM 772 C C . ASN A 1 100 ? 8.243 5.926 -4.258 1.00 72.31 100 ASN A C 1
ATOM 774 O O . ASN A 1 100 ? 9.387 5.958 -3.820 1.00 72.31 100 ASN A O 1
ATOM 778 N N . VAL A 1 101 ? 7.923 5.506 -5.484 1.00 68.81 101 VAL A N 1
ATOM 779 C CA . VAL A 1 101 ? 8.815 5.176 -6.607 1.00 68.81 101 VAL A CA 1
ATOM 780 C C . VAL A 1 101 ? 10.206 4.653 -6.215 1.00 68.81 101 VAL A C 1
ATOM 782 O O . VAL A 1 101 ? 11.174 5.401 -6.086 1.00 68.81 101 VAL A O 1
ATOM 785 N N . GLN A 1 102 ? 10.327 3.330 -6.114 1.00 66.00 102 GLN A N 1
ATOM 786 C CA . GLN A 1 102 ? 11.616 2.658 -5.965 1.00 66.00 102 GLN A CA 1
ATOM 787 C C . GLN A 1 102 ? 12.152 2.266 -7.348 1.00 66.00 102 GLN A C 1
ATOM 789 O O . GLN A 1 102 ? 11.660 1.322 -7.962 1.00 66.00 102 GLN A O 1
ATOM 794 N N . GLY A 1 103 ? 13.144 3.003 -7.859 1.00 73.75 103 GLY A N 1
ATOM 795 C CA . GLY A 1 103 ? 13.803 2.689 -9.131 1.00 73.75 103 GLY A CA 1
ATOM 796 C C . GLY A 1 103 ? 14.213 3.911 -9.953 1.00 73.75 103 GLY A C 1
ATOM 797 O O . GLY A 1 103 ? 14.139 5.059 -9.506 1.00 73.75 103 GLY A O 1
ATOM 798 N N . VAL A 1 104 ? 14.663 3.645 -11.180 1.00 81.69 104 VAL A N 1
ATOM 799 C CA . VAL A 1 104 ? 15.050 4.686 -12.138 1.00 81.69 104 VAL A CA 1
ATOM 800 C C . VAL A 1 104 ? 13.788 5.372 -12.660 1.00 81.69 104 VAL A C 1
ATOM 802 O O . VAL A 1 104 ? 12.958 4.752 -13.314 1.00 81.69 104 VAL A O 1
ATOM 805 N N . CYS A 1 105 ? 13.651 6.652 -12.345 1.00 85.94 105 CYS A N 1
ATOM 806 C CA . CYS A 1 105 ? 12.597 7.548 -12.814 1.00 85.94 105 CYS A CA 1
ATOM 807 C C . CYS A 1 105 ? 13.148 8.978 -12.832 1.00 85.94 105 CYS A C 1
ATOM 809 O O . CYS A 1 105 ? 14.183 9.254 -12.207 1.00 85.94 105 CYS A O 1
ATOM 811 N N . SER A 1 106 ?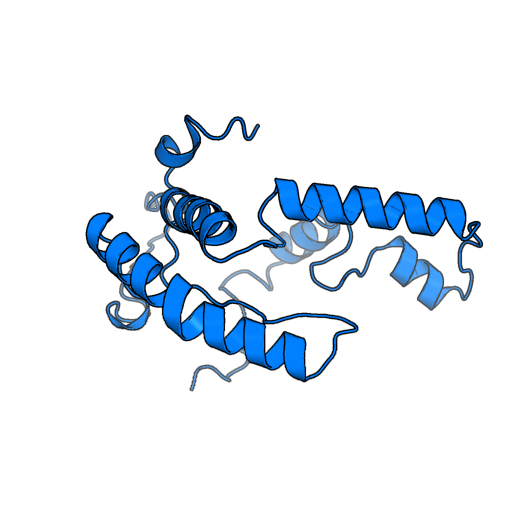 12.489 9.869 -13.570 1.00 91.38 106 SER A N 1
ATOM 812 C CA . SER A 1 106 ? 12.832 11.289 -13.558 1.00 91.38 106 SER A CA 1
ATOM 813 C C . SER A 1 106 ? 12.365 11.944 -12.252 1.00 91.38 106 SER A C 1
ATOM 815 O O . SER A 1 106 ? 11.465 11.439 -11.576 1.00 91.38 106 SER A O 1
ATOM 817 N N . ASP A 1 107 ? 12.966 13.073 -11.881 1.00 91.62 107 ASP A N 1
ATOM 818 C CA . ASP A 1 107 ? 12.495 13.847 -10.724 1.00 91.62 107 ASP A CA 1
ATOM 819 C C . ASP A 1 107 ? 11.084 14.396 -10.942 1.00 91.62 107 ASP A C 1
ATOM 821 O O . ASP A 1 107 ? 10.283 14.421 -10.009 1.00 91.62 107 ASP A O 1
ATOM 825 N N . GLU A 1 108 ? 10.758 14.759 -12.183 1.00 93.69 108 GLU A N 1
ATOM 826 C CA . GLU A 1 108 ? 9.423 15.199 -12.579 1.00 93.69 108 GLU A CA 1
ATOM 827 C C . GLU A 1 108 ? 8.372 14.118 -12.291 1.00 93.69 108 GLU A C 1
ATOM 829 O O . GLU A 1 108 ? 7.390 14.387 -11.599 1.00 93.69 108 GLU A O 1
ATOM 834 N N . ASP A 1 109 ? 8.621 12.873 -12.709 1.00 91.56 109 ASP A N 1
ATOM 835 C CA . ASP A 1 109 ? 7.708 11.752 -12.454 1.00 91.56 109 ASP A CA 1
ATOM 836 C C . ASP A 1 109 ? 7.556 11.464 -10.955 1.00 91.56 109 ASP A C 1
ATOM 838 O O . ASP A 1 109 ? 6.450 11.190 -10.474 1.00 91.56 109 ASP A O 1
ATOM 842 N N . ARG A 1 110 ? 8.654 11.543 -10.184 1.00 90.81 110 ARG A N 1
ATOM 843 C CA . ARG A 1 110 ? 8.612 11.366 -8.721 1.00 90.81 110 ARG A CA 1
ATOM 844 C C . ARG A 1 110 ? 7.721 12.415 -8.070 1.00 90.81 110 ARG A C 1
ATOM 846 O O . ARG A 1 110 ? 6.859 12.063 -7.263 1.00 90.81 110 ARG A O 1
ATOM 853 N N . LEU A 1 111 ? 7.927 13.686 -8.410 1.00 92.56 111 LEU A N 1
ATOM 854 C CA . LEU A 1 111 ? 7.169 14.804 -7.851 1.00 92.56 111 LEU A CA 1
ATOM 855 C C . LEU A 1 111 ? 5.702 14.742 -8.271 1.00 92.56 111 LEU A C 1
ATOM 857 O O . LEU A 1 111 ? 4.824 14.923 -7.427 1.00 92.56 111 LEU A O 1
ATOM 861 N N . ARG A 1 112 ? 5.429 14.392 -9.532 1.00 94.19 112 ARG A N 1
ATOM 862 C CA . ARG A 1 112 ? 4.065 14.200 -10.022 1.00 94.19 112 ARG A CA 1
ATOM 863 C C . ARG A 1 112 ? 3.347 13.079 -9.274 1.00 94.19 112 ARG A C 1
ATOM 865 O O . ARG A 1 112 ? 2.195 13.245 -8.888 1.00 94.19 112 ARG A O 1
ATOM 872 N N . CYS A 1 113 ? 4.020 11.960 -9.015 1.00 93.06 113 CYS A N 1
ATOM 873 C CA . CYS A 1 113 ? 3.455 10.855 -8.237 1.00 93.06 113 CYS A CA 1
ATOM 874 C C . CYS A 1 113 ? 3.113 11.278 -6.798 1.00 93.06 113 CYS A C 1
ATOM 876 O O . CYS A 1 113 ? 2.019 10.986 -6.316 1.00 93.06 113 CYS A O 1
ATOM 878 N N . ILE A 1 114 ? 4.011 12.013 -6.129 1.00 93.62 114 ILE A N 1
ATOM 879 C CA . ILE A 1 114 ? 3.764 12.552 -4.780 1.00 93.62 114 ILE A CA 1
ATOM 880 C C . ILE A 1 114 ? 2.563 13.506 -4.788 1.00 93.62 114 ILE A C 1
ATOM 882 O O . ILE A 1 114 ? 1.696 13.409 -3.918 1.00 93.62 114 ILE A O 1
ATOM 886 N N . GLU A 1 115 ? 2.491 14.402 -5.774 1.00 95.56 115 GLU A N 1
ATOM 887 C CA . GLU A 1 115 ? 1.386 15.348 -5.926 1.00 95.56 115 GLU A CA 1
ATOM 888 C C . GLU A 1 115 ? 0.042 14.622 -6.076 1.00 95.56 115 GLU A C 1
ATOM 890 O O . GLU A 1 115 ? -0.897 14.910 -5.333 1.00 95.56 115 GLU A O 1
ATOM 895 N N . LEU A 1 116 ? -0.040 13.661 -7.001 1.00 96.25 116 LEU A N 1
ATOM 896 C CA . LEU A 1 116 ? -1.249 12.873 -7.254 1.00 96.25 116 LEU A CA 1
ATOM 897 C C . LEU A 1 116 ? -1.667 12.059 -6.026 1.00 96.25 116 LEU A C 1
ATOM 899 O O . LEU A 1 116 ? -2.847 12.018 -5.676 1.00 96.25 116 LEU A O 1
ATOM 903 N N . LEU A 1 117 ? -0.703 11.445 -5.333 1.00 94.56 117 LEU A N 1
ATOM 904 C CA . LEU A 1 117 ? -0.968 10.706 -4.103 1.00 94.56 117 LEU A CA 1
ATOM 905 C C . LEU A 1 117 ? -1.600 11.624 -3.046 1.00 94.56 117 LEU A C 1
ATOM 907 O O . LEU A 1 117 ? -2.609 11.262 -2.442 1.00 94.56 117 LEU A O 1
ATOM 911 N N . GLY A 1 118 ? -1.036 12.819 -2.854 1.00 95.00 118 GLY A N 1
ATOM 912 C CA . GLY A 1 118 ? -1.516 13.796 -1.878 1.00 95.00 118 GLY A CA 1
ATOM 913 C C . GLY A 1 118 ? -2.873 14.412 -2.220 1.00 95.00 118 GLY A C 1
ATOM 914 O O . GLY A 1 118 ? -3.707 14.556 -1.330 1.00 95.00 118 GLY A O 1
ATOM 915 N N . LYS A 1 119 ? -3.099 14.773 -3.489 1.00 97.69 119 LYS A N 1
ATOM 916 C CA . LYS A 1 119 ? -4.300 15.505 -3.921 1.00 97.69 119 LYS A CA 1
ATOM 917 C C . LYS A 1 119 ? -5.487 14.605 -4.245 1.00 97.69 119 LYS A C 1
ATOM 919 O O . LYS A 1 119 ? -6.614 14.980 -3.948 1.00 97.69 119 LYS A O 1
ATOM 924 N N . GLU A 1 120 ? -5.249 13.449 -4.857 1.00 97.81 120 GLU A N 1
ATOM 925 C CA . GLU A 1 120 ? -6.324 12.639 -5.445 1.00 97.81 120 GLU A CA 1
ATOM 926 C C . GLU A 1 120 ? -6.553 11.325 -4.698 1.00 97.81 120 GLU A C 1
ATOM 928 O O . GLU A 1 120 ? -7.687 10.876 -4.561 1.00 97.81 120 GLU A O 1
ATOM 933 N N . VAL A 1 121 ? -5.492 10.699 -4.181 1.00 96.75 121 VAL A N 1
ATOM 934 C CA . VAL A 1 121 ? -5.596 9.354 -3.593 1.00 96.75 121 VAL A CA 1
ATOM 935 C C . VAL A 1 121 ? -5.867 9.408 -2.090 1.00 96.75 121 VAL A C 1
ATOM 937 O O . VAL A 1 121 ? -6.852 8.839 -1.621 1.00 96.75 121 VAL A O 1
ATOM 940 N N . LEU A 1 122 ? -5.007 10.074 -1.313 1.00 95.19 122 LEU A N 1
ATOM 941 C CA . LEU A 1 122 ? -5.093 10.065 0.152 1.00 95.19 122 LEU A CA 1
ATOM 942 C C . LEU A 1 122 ? -6.419 10.615 0.710 1.00 95.19 122 LEU A C 1
ATOM 944 O O . LEU A 1 122 ? -6.918 10.004 1.657 1.00 95.19 122 LEU A O 1
ATOM 948 N N . PRO A 1 123 ? -7.031 11.688 0.163 1.00 96.81 123 PRO A N 1
ATOM 949 C CA . PRO A 1 123 ? -8.332 12.162 0.643 1.00 96.81 123 PRO A CA 1
ATOM 950 C C . PRO A 1 123 ? -9.428 11.099 0.503 1.00 96.81 123 PRO A C 1
ATOM 952 O O . PRO A 1 123 ? -10.114 10.787 1.473 1.00 96.81 123 PRO A O 1
ATOM 955 N N . VAL A 1 124 ? -9.505 10.442 -0.660 1.00 98.00 124 VAL A N 1
ATOM 956 C CA . VAL A 1 124 ? -10.494 9.385 -0.932 1.00 98.00 124 VAL A CA 1
ATOM 957 C C . VAL A 1 124 ? -10.291 8.171 -0.023 1.00 98.00 124 VAL A C 1
ATOM 959 O O . VAL A 1 124 ? -11.254 7.508 0.370 1.00 98.00 124 VAL A O 1
ATOM 962 N N . LEU A 1 125 ? -9.041 7.844 0.314 1.00 96.00 125 LEU A N 1
ATOM 963 C CA . LEU A 1 125 ? -8.751 6.750 1.239 1.00 96.00 125 LEU A CA 1
ATOM 964 C C . LEU A 1 125 ? -9.109 7.090 2.684 1.00 96.00 125 LEU A C 1
ATOM 966 O O . LEU A 1 125 ? -9.565 6.197 3.389 1.00 96.00 125 LEU A O 1
ATOM 970 N N . ARG A 1 126 ? -8.943 8.345 3.118 1.00 93.94 126 ARG A N 1
ATOM 971 C CA . ARG A 1 126 ? -9.365 8.798 4.454 1.00 93.94 126 ARG A CA 1
ATOM 972 C C . ARG A 1 126 ? -10.880 8.699 4.614 1.00 93.94 126 ARG A C 1
ATOM 974 O O . ARG A 1 126 ? -11.336 8.010 5.515 1.00 93.94 126 ARG A O 1
ATOM 981 N N . GLU A 1 127 ? -11.642 9.247 3.669 1.00 96.88 127 GLU A N 1
ATOM 982 C CA . GLU A 1 127 ? -13.108 9.119 3.663 1.00 96.88 127 GLU A CA 1
ATOM 983 C C . GLU A 1 127 ? -13.555 7.650 3.655 1.00 96.88 127 GLU A C 1
ATOM 985 O O . GLU A 1 127 ? -14.498 7.253 4.342 1.00 96.88 127 GLU A O 1
ATOM 990 N N . TYR A 1 128 ? -12.852 6.806 2.894 1.00 96.38 128 TYR A N 1
ATOM 991 C CA . TYR A 1 128 ? -13.133 5.378 2.886 1.00 96.38 128 TYR A CA 1
ATOM 992 C C . TYR A 1 128 ? -12.810 4.705 4.225 1.00 96.38 128 TYR A C 1
ATOM 994 O O . TYR A 1 128 ? -13.608 3.885 4.676 1.00 96.38 128 TYR A O 1
ATOM 1002 N N . ALA A 1 129 ? -11.683 5.047 4.861 1.00 94.19 129 ALA A N 1
ATOM 1003 C CA . ALA A 1 129 ? -11.301 4.554 6.185 1.00 94.19 129 ALA A CA 1
ATOM 1004 C C . ALA A 1 129 ? -12.397 4.845 7.217 1.00 94.19 129 ALA A C 1
ATOM 1006 O O . ALA A 1 129 ? -12.824 3.925 7.920 1.00 94.19 129 ALA A O 1
ATOM 1007 N N . ASP A 1 130 ? -12.907 6.078 7.223 1.00 93.94 130 ASP A N 1
ATOM 1008 C CA . ASP A 1 130 ? -14.001 6.507 8.094 1.00 93.94 130 ASP A CA 1
ATOM 1009 C C . ASP A 1 130 ? -15.271 5.695 7.808 1.00 93.94 130 ASP A C 1
ATOM 1011 O O . ASP A 1 130 ? -15.885 5.145 8.723 1.00 93.94 130 ASP A O 1
ATOM 1015 N N . SER A 1 131 ? -15.623 5.521 6.526 1.00 95.62 131 SER A N 1
ATOM 1016 C CA . SER A 1 131 ? -16.826 4.777 6.115 1.00 95.62 131 SER A CA 1
ATOM 1017 C C . SER A 1 131 ? -16.829 3.307 6.547 1.00 95.62 131 SER A C 1
ATOM 1019 O O . SER A 1 131 ? -17.892 2.736 6.787 1.00 95.62 131 SER A O 1
ATOM 1021 N N . ILE A 1 132 ? -15.649 2.685 6.663 1.00 92.12 132 ILE A N 1
ATOM 1022 C CA . ILE A 1 132 ? -15.507 1.303 7.137 1.00 92.12 132 ILE A CA 1
ATOM 1023 C C . ILE A 1 132 ? -15.181 1.234 8.636 1.00 92.12 132 ILE A C 1
ATOM 1025 O O . ILE A 1 132 ? -14.978 0.137 9.158 1.00 92.12 132 ILE A O 1
ATOM 1029 N N . GLY A 1 133 ? -15.091 2.366 9.340 1.00 91.44 133 GLY A N 1
ATOM 1030 C CA . GLY A 1 133 ? -14.732 2.425 10.759 1.00 91.44 133 GLY A CA 1
ATOM 1031 C C . GLY A 1 133 ? -13.339 1.859 11.040 1.00 91.44 133 GLY A C 1
ATOM 1032 O O . GLY A 1 133 ? -13.182 0.971 11.882 1.00 91.44 133 GLY A O 1
ATOM 1033 N N . LEU A 1 134 ? -12.338 2.270 10.262 1.00 91.00 134 LEU A N 1
ATOM 1034 C CA . LEU A 1 134 ? -10.941 1.901 10.477 1.00 91.00 134 LEU A CA 1
ATOM 1035 C C . LEU A 1 134 ? -10.352 2.764 11.603 1.00 91.00 134 LEU A C 1
ATOM 1037 O O . LEU A 1 134 ? -10.344 3.981 11.495 1.00 91.00 134 LEU A O 1
ATOM 1041 N N . THR A 1 135 ? -9.864 2.142 12.676 1.00 86.69 135 THR A N 1
ATOM 1042 C CA . THR A 1 135 ? -9.255 2.867 13.805 1.00 86.69 135 THR A CA 1
ATOM 1043 C C . THR A 1 135 ? -7.815 3.247 13.485 1.00 86.69 135 THR A C 1
ATOM 1045 O O . THR A 1 135 ? -7.016 2.374 13.129 1.00 86.69 135 THR A O 1
ATOM 1048 N N . ASP A 1 136 ? -7.472 4.519 13.665 1.00 85.00 136 ASP A N 1
ATOM 1049 C CA . ASP A 1 136 ? -6.119 5.016 13.439 1.00 85.00 136 ASP A CA 1
ATOM 1050 C C . ASP A 1 136 ? -5.164 4.573 14.568 1.00 85.00 136 ASP A C 1
ATOM 1052 O O . ASP A 1 136 ? -5.530 4.431 15.739 1.00 85.00 136 ASP A O 1
ATOM 1056 N N . SER A 1 137 ? -3.901 4.321 14.220 1.00 84.25 137 SER A N 1
ATOM 1057 C CA . SER A 1 137 ? -2.865 3.904 15.174 1.00 84.25 137 SER A CA 1
ATOM 1058 C C . SER A 1 137 ? -2.614 4.876 16.337 1.00 84.25 137 SER A C 1
ATOM 1060 O O . SER A 1 137 ? -2.172 4.435 17.397 1.00 84.25 137 SER A O 1
ATOM 1062 N N . PHE A 1 138 ? -2.891 6.167 16.159 1.00 86.69 138 PHE A N 1
ATOM 1063 C CA . PHE A 1 138 ? -2.752 7.220 17.163 1.00 86.69 138 PHE A CA 1
ATOM 1064 C C . PHE A 1 138 ? -3.991 7.360 18.057 1.00 86.69 138 PHE A C 1
ATOM 1066 O O . PHE A 1 138 ? -3.890 7.920 19.145 1.00 86.69 138 PHE A O 1
ATOM 1073 N N . GLU A 1 139 ? -5.141 6.818 17.650 1.00 86.81 139 GLU A N 1
ATOM 1074 C CA . GLU A 1 139 ? -6.362 6.787 18.470 1.00 86.81 139 GLU A CA 1
ATOM 1075 C C . GLU A 1 139 ? -6.313 5.691 19.540 1.00 86.81 139 GLU A C 1
ATOM 1077 O O . GLU A 1 139 ? -7.102 5.687 20.488 1.00 86.81 139 GLU A O 1
ATOM 1082 N N . ARG A 1 140 ? -5.384 4.738 19.402 1.00 82.88 140 ARG A N 1
ATOM 1083 C CA . ARG A 1 140 ? -5.243 3.607 20.313 1.00 82.88 140 ARG A CA 1
ATOM 1084 C C . ARG A 1 140 ? -4.036 3.771 21.224 1.00 82.88 140 ARG A C 1
ATOM 1086 O O . ARG A 1 140 ? -2.902 3.870 20.768 1.00 82.88 140 ARG A O 1
ATOM 1093 N N . GLU A 1 141 ? -4.262 3.650 22.528 1.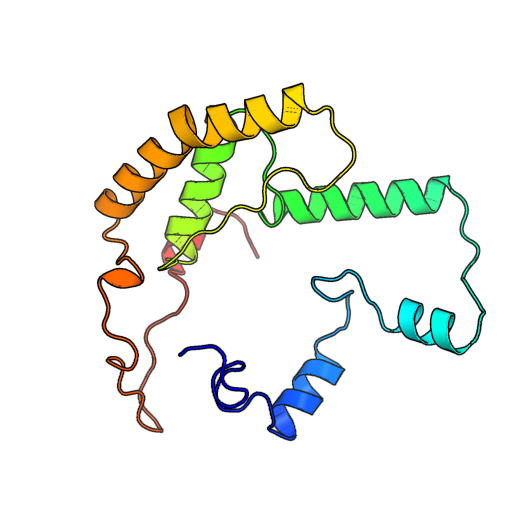00 85.94 141 GLU A N 1
ATOM 1094 C CA . GLU A 1 141 ? -3.168 3.610 23.496 1.00 85.94 141 GLU A CA 1
ATOM 1095 C C . GLU A 1 141 ? -2.294 2.350 23.288 1.00 85.94 141 GLU A C 1
ATOM 1097 O O . GLU A 1 141 ? -2.820 1.221 23.295 1.00 85.94 141 GLU A O 1
ATOM 1102 N N . PRO A 1 142 ? -0.964 2.496 23.117 1.00 82.69 142 PRO A N 1
ATOM 1103 C CA . PRO A 1 142 ? -0.049 1.364 23.018 1.00 82.69 142 PRO A CA 1
ATOM 1104 C C . PRO A 1 142 ? -0.148 0.438 24.237 1.00 82.69 142 PRO A C 1
ATOM 1106 O O . PRO A 1 142 ? -0.071 0.876 25.377 1.00 82.69 142 PRO A O 1
ATOM 1109 N N . GLY A 1 143 ? -0.308 -0.868 24.005 1.00 81.25 143 GLY A N 1
ATOM 1110 C CA . GLY A 1 143 ? -0.428 -1.859 25.085 1.00 81.25 143 GLY A CA 1
ATOM 1111 C C . GLY A 1 143 ? -1.830 -2.002 25.695 1.00 81.25 143 GLY A C 1
ATOM 1112 O O . GLY A 1 143 ? -2.034 -2.887 26.524 1.00 81.25 143 GLY A O 1
ATOM 1113 N N . SER A 1 144 ? -2.821 -1.227 25.237 1.00 82.62 144 SER A N 1
ATOM 1114 C CA . SER A 1 144 ? -4.227 -1.350 25.671 1.00 82.62 144 SER A CA 1
ATOM 1115 C C . SER A 1 144 ? -4.842 -2.734 25.417 1.00 82.62 144 SER A C 1
ATOM 1117 O O . SER A 1 144 ? -5.776 -3.149 26.105 1.00 82.62 144 SER A O 1
ATOM 1119 N N . VAL A 1 145 ? -4.316 -3.490 24.447 1.00 79.12 145 VAL A N 1
ATOM 1120 C CA . VAL A 1 145 ? -4.750 -4.866 24.174 1.00 79.12 145 VAL A CA 1
ATOM 1121 C C . VAL A 1 145 ? -4.073 -5.830 25.142 1.00 79.12 145 VAL A C 1
ATOM 1123 O O . VAL A 1 145 ? -2.974 -6.324 24.888 1.00 79.12 145 VAL A O 1
ATOM 1126 N N . LYS A 1 146 ? -4.755 -6.149 26.245 1.00 75.94 146 LYS A N 1
ATOM 1127 C CA . LYS A 1 146 ? -4.304 -7.180 27.188 1.00 75.94 146 LYS A CA 1
ATOM 1128 C C . LYS A 1 146 ? -4.518 -8.573 26.592 1.00 75.94 146 LYS A C 1
ATOM 1130 O O . LYS A 1 146 ? -5.600 -9.146 26.678 1.00 75.94 146 LYS A O 1
ATOM 1135 N N . LEU A 1 147 ? -3.476 -9.121 25.974 1.00 77.12 147 LEU A N 1
ATOM 1136 C CA . LEU A 1 147 ? -3.471 -10.493 25.467 1.00 77.12 147 LEU A CA 1
ATOM 1137 C C . LEU A 1 147 ? -2.939 -11.441 26.545 1.00 77.12 147 LEU A C 1
ATOM 1139 O O . LEU A 1 147 ? -1.739 -11.701 26.612 1.00 77.12 147 LEU A O 1
ATOM 1143 N N . ALA A 1 148 ? -3.830 -11.954 27.394 1.00 77.75 148 ALA A N 1
ATOM 1144 C CA . ALA A 1 148 ? -3.468 -13.027 28.312 1.00 77.75 148 ALA A CA 1
ATOM 1145 C C . ALA A 1 148 ? -3.219 -14.343 27.540 1.00 77.75 148 ALA A C 1
ATOM 1147 O O . ALA A 1 148 ? -3.801 -14.561 26.468 1.00 77.75 148 ALA A O 1
ATOM 1148 N N . PRO A 1 149 ? -2.358 -15.240 28.055 1.00 80.38 149 PRO A N 1
ATOM 1149 C CA . PRO A 1 149 ? -2.234 -16.590 27.517 1.00 80.38 149 PRO A CA 1
ATOM 1150 C C . PRO A 1 149 ? -3.603 -17.284 27.461 1.00 80.38 149 PRO A C 1
ATOM 1152 O O . PRO A 1 149 ? -4.364 -17.239 28.421 1.00 80.38 149 PRO A O 1
ATOM 1155 N N . GLY A 1 150 ? -3.926 -17.910 26.326 1.00 80.44 150 GLY A N 1
ATOM 1156 C CA . GLY A 1 150 ? -5.211 -18.592 26.114 1.00 80.44 150 GLY A CA 1
ATOM 1157 C C . GLY A 1 150 ? -6.362 -17.699 25.631 1.00 80.44 150 GLY A C 1
ATOM 1158 O O . GLY A 1 150 ? -7.391 -18.228 25.216 1.00 80.44 150 GLY A O 1
ATOM 1159 N N . THR A 1 151 ? -6.205 -16.370 25.598 1.00 80.88 151 THR A N 1
ATOM 1160 C CA . THR A 1 151 ? -7.250 -15.475 25.078 1.00 80.88 151 THR A CA 1
ATOM 1161 C C . THR A 1 151 ? -7.365 -15.577 23.556 1.00 80.88 151 THR A C 1
ATOM 1163 O O . THR A 1 151 ? -6.380 -15.438 22.823 1.00 80.88 151 THR A O 1
ATOM 1166 N N . LYS A 1 152 ? -8.597 -15.758 23.063 1.00 79.06 152 LYS A N 1
ATOM 1167 C CA . LYS A 1 152 ? -8.912 -15.710 21.631 1.00 79.06 152 LYS A CA 1
ATOM 1168 C C . LYS A 1 152 ? -8.634 -14.303 21.095 1.00 79.06 152 LYS A C 1
ATOM 1170 O O . LYS A 1 152 ? -9.279 -13.339 21.497 1.00 79.06 152 LYS A O 1
ATOM 1175 N N . ARG A 1 153 ? -7.659 -14.187 20.193 1.00 80.31 153 ARG A N 1
ATOM 1176 C CA . ARG A 1 153 ? -7.297 -12.916 19.552 1.00 80.31 153 ARG A CA 1
ATOM 1177 C C . ARG A 1 153 ? -8.364 -12.508 18.540 1.00 80.31 153 ARG A C 1
ATOM 1179 O O . ARG A 1 153 ? -8.954 -13.369 17.884 1.00 80.31 153 ARG A O 1
ATOM 1186 N N . ALA A 1 154 ? -8.566 -11.202 18.392 1.00 76.12 154 ALA A N 1
ATOM 1187 C CA . ALA A 1 154 ? -9.323 -10.670 17.269 1.00 76.12 154 ALA A CA 1
ATOM 1188 C C . ALA A 1 154 ? -8.646 -11.081 15.945 1.00 76.12 154 ALA A C 1
ATOM 1190 O O . ALA A 1 154 ? -7.415 -11.208 15.902 1.00 76.12 154 ALA A O 1
ATOM 1191 N N . PRO A 1 155 ? -9.422 -11.320 14.877 1.00 76.62 155 PRO A N 1
ATOM 1192 C CA . PRO A 1 155 ? -8.852 -11.593 13.568 1.00 76.62 155 PRO A CA 1
ATOM 1193 C C . PRO A 1 155 ? -8.027 -10.389 13.092 1.00 76.62 155 PRO A C 1
ATOM 1195 O O . PRO A 1 155 ? -8.441 -9.244 13.240 1.00 76.62 155 PRO A O 1
ATOM 1198 N N . VAL A 1 156 ? -6.850 -10.662 12.526 1.00 73.56 156 VAL A N 1
ATOM 1199 C CA . VAL A 1 156 ? -5.952 -9.637 11.950 1.00 73.56 156 VAL A CA 1
ATOM 1200 C C . VAL A 1 156 ? -6.396 -9.238 10.537 1.00 73.56 156 VAL A C 1
ATOM 1202 O O . VAL A 1 156 ? -5.944 -8.240 9.999 1.00 73.56 156 VAL A O 1
ATOM 1205 N N . VAL A 1 157 ? -7.277 -10.035 9.930 1.00 81.19 157 VAL A N 1
ATOM 1206 C CA . VAL A 1 157 ? -7.768 -9.871 8.562 1.00 81.19 157 VAL A CA 1
ATOM 1207 C C . VAL A 1 157 ? -9.275 -10.079 8.575 1.00 81.19 157 VAL A C 1
ATOM 1209 O O . VAL A 1 157 ? -9.756 -11.072 9.130 1.00 81.19 157 VAL A O 1
ATOM 1212 N N . ASP A 1 158 ? -10.010 -9.176 7.938 1.00 82.81 158 ASP A N 1
ATOM 1213 C CA . ASP A 1 158 ? -11.417 -9.371 7.627 1.00 82.81 158 ASP A CA 1
ATOM 1214 C C . ASP A 1 158 ? -11.550 -10.293 6.409 1.00 82.81 158 ASP A C 1
ATOM 1216 O O . ASP A 1 158 ? -11.379 -9.896 5.253 1.00 82.81 158 ASP A O 1
ATOM 1220 N N . ARG A 1 159 ? -11.834 -11.568 6.687 1.00 79.75 159 ARG A N 1
ATOM 1221 C CA . ARG A 1 159 ? -11.959 -12.603 5.656 1.00 79.75 159 ARG A CA 1
ATOM 1222 C C . ARG A 1 159 ? -13.206 -12.435 4.793 1.00 79.75 159 ARG A C 1
ATOM 1224 O O . ARG A 1 159 ? -13.167 -12.871 3.648 1.00 79.75 159 ARG A O 1
ATOM 1231 N N . SER A 1 160 ? -14.252 -11.769 5.289 1.00 79.31 160 SER A N 1
ATOM 1232 C CA . SER A 1 160 ? -15.433 -11.461 4.470 1.00 79.31 160 SER A CA 1
ATOM 1233 C C . SER A 1 160 ? -15.066 -10.520 3.317 1.00 79.31 160 SER A C 1
ATOM 1235 O O . SER A 1 160 ? -15.530 -10.674 2.191 1.00 79.31 160 SER A O 1
ATOM 1237 N N . GLY A 1 161 ? -14.092 -9.630 3.543 1.00 71.38 161 GLY A N 1
ATOM 1238 C CA . GLY A 1 161 ? -13.528 -8.760 2.514 1.00 71.38 161 GLY A CA 1
ATOM 1239 C C . GLY A 1 161 ? -12.820 -9.494 1.367 1.00 71.38 161 GLY A C 1
ATOM 1240 O O . GLY A 1 161 ? -12.560 -8.862 0.334 1.00 71.38 161 GLY A O 1
ATOM 1241 N N . MET A 1 162 ? -12.518 -10.792 1.531 1.00 74.81 162 MET A N 1
ATOM 1242 C CA . MET A 1 162 ? -11.898 -11.647 0.512 1.00 74.81 162 MET A CA 1
ATOM 1243 C C . MET A 1 162 ? -12.913 -12.342 -0.405 1.00 74.81 162 MET A C 1
ATOM 1245 O O . MET A 1 162 ? -12.523 -12.774 -1.488 1.00 74.81 162 MET A O 1
ATOM 1249 N N . GLU A 1 163 ? -14.199 -12.407 -0.033 1.00 69.50 163 GLU A N 1
ATOM 1250 C CA . GLU A 1 163 ? -15.237 -13.205 -0.721 1.00 69.50 163 GLU A CA 1
ATOM 1251 C C . GLU A 1 163 ? -15.554 -12.746 -2.163 1.00 69.50 163 GLU A C 1
ATOM 1253 O O . GLU A 1 163 ? -16.304 -13.407 -2.873 1.00 69.50 163 GLU A O 1
ATOM 1258 N N . GLY A 1 164 ? -14.921 -11.673 -2.651 1.00 65.50 164 GLY A N 1
ATOM 1259 C CA . GLY A 1 164 ? -15.012 -11.208 -4.042 1.00 65.50 164 GLY A CA 1
ATOM 1260 C C . GLY A 1 164 ? -13.672 -11.017 -4.759 1.00 65.50 164 GLY A C 1
ATOM 1261 O O . GLY A 1 164 ? -13.656 -10.446 -5.844 1.00 65.50 164 GLY A O 1
ATOM 1262 N N . LEU A 1 165 ? -12.545 -11.430 -4.167 1.00 70.06 165 LEU A N 1
ATOM 1263 C CA . LEU A 1 165 ? -11.213 -11.129 -4.714 1.00 70.06 165 LEU A CA 1
ATOM 1264 C C . LEU A 1 165 ? -10.595 -12.265 -5.536 1.00 70.06 165 LEU A C 1
ATOM 1266 O O . LEU A 1 165 ? -9.561 -12.056 -6.160 1.00 70.06 165 LEU A O 1
ATOM 1270 N N . GLY A 1 166 ? -11.184 -13.467 -5.533 1.00 62.72 166 GLY A N 1
ATOM 1271 C CA . GLY A 1 166 ? -10.622 -14.630 -6.237 1.00 62.72 166 GLY A CA 1
ATOM 1272 C C . GLY A 1 166 ? -9.219 -15.041 -5.757 1.00 62.72 166 GLY A C 1
ATOM 1273 O O . GLY A 1 166 ? -8.566 -15.862 -6.400 1.00 62.72 166 GLY A O 1
ATOM 1274 N N . LEU A 1 167 ? -8.756 -14.469 -4.640 1.00 56.72 167 LEU A N 1
ATOM 1275 C CA . LEU A 1 167 ? -7.479 -14.768 -4.006 1.00 56.72 167 LEU A CA 1
ATOM 1276 C C . LEU A 1 167 ? -7.613 -16.126 -3.302 1.00 56.72 167 LEU A C 1
ATOM 1278 O O . LEU A 1 167 ? -8.454 -16.278 -2.415 1.00 56.72 167 LEU A O 1
ATOM 1282 N N . LYS A 1 168 ? -6.835 -17.115 -3.757 1.00 45.78 168 LYS A N 1
ATOM 1283 C CA . LYS A 1 168 ? -6.744 -18.456 -3.159 1.00 45.78 168 LYS A CA 1
ATOM 1284 C C . LYS A 1 168 ? -5.814 -18.472 -1.953 1.00 45.78 168 LYS A C 1
ATOM 1286 O O . LYS A 1 168 ? -4.752 -17.816 -2.033 1.00 45.78 168 LYS A O 1
#